Protein AF-G7IV05-F1 (afdb_monomer)

Nearest PDB structures (foldseek):
  5irq-assembly1_A  TM=9.133E-01  e=2.283E-01  Homo sapiens
  4nkx-assembly4_D  TM=8.881E-01  e=2.448E-01  Homo sapiens
  4nkz-assembly2_B  TM=9.079E-01  e=3.018E-01  Homo sapiens
  4nkx-assembly2_B  TM=9.046E-01  e=3.018E-01  Homo sapiens
  8fda-assembly3_C  TM=8.969E-01  e=7.479E-01  Homo sapiens

Solvent-accessible surface area (backbone atoms only — not comparable to full-atom values): 3913 Å² total; per-residue (Å²): 95,79,48,72,62,88,95,44,80,44,76,59,79,90,44,74,68,61,45,44,45,44,69,60,78,39,26,87,80,60,59,60,45,89,88,45,74,66,44,32,70,76,35,65,70,18,73,43,92,88,56,30,72,68,71,82,78,81,86,122

Sequence (60 aa):
MHLQLGEVYLIIVSSAEYAKEIMKTHDVIFVSRPLTLTSEIIFYDSTNIGFPPYGDLETT

Secondary structure (DSSP, 8-state):
-EEEETTEEEE----HHHHHIIIIITHHHH------HHHHHHTTTTTSSSSPPSS-----

pLDDT: mean 89.2, std 12.78, range [38.84, 98.25]

Structure (mmCIF, N/CA/C/O backbone):
data_AF-G7IV05-F1
#
_entry.id   AF-G7IV05-F1
#
loop_
_atom_site.group_PDB
_atom_site.id
_atom_site.type_symbol
_atom_site.label_atom_id
_atom_site.label_alt_id
_atom_site.label_comp_id
_atom_site.label_asym_id
_atom_site.label_entity_id
_atom_site.label_seq_id
_atom_site.pdbx_PDB_ins_code
_atom_site.Cartn_x
_atom_site.Cartn_y
_atom_site.Cartn_z
_atom_site.occupancy
_atom_site.B_iso_or_equiv
_atom_site.auth_seq_id
_atom_site.auth_comp_id
_atom_site.auth_asym_id
_atom_site.auth_atom_id
_atom_site.pdbx_PDB_model_num
ATOM 1 N N . MET A 1 1 ? -12.339 11.277 1.176 1.00 90.88 1 MET A N 1
ATOM 2 C CA . MET A 1 1 ? -12.008 12.355 0.213 1.00 90.88 1 MET A CA 1
ATOM 3 C C . MET A 1 1 ? -11.473 11.697 -1.051 1.00 90.88 1 MET A C 1
ATOM 5 O O . MET A 1 1 ? -10.762 10.710 -0.920 1.00 90.88 1 MET A O 1
ATOM 9 N N . HIS A 1 2 ? -11.843 12.186 -2.233 1.00 94.69 2 HIS A N 1
ATOM 10 C CA . HIS A 1 2 ? -11.428 11.629 -3.525 1.00 94.69 2 HIS A CA 1
ATOM 11 C C . HIS A 1 2 ? -10.662 12.699 -4.305 1.00 94.69 2 HIS A C 1
ATOM 13 O O . HIS A 1 2 ? -11.133 13.833 -4.399 1.00 94.69 2 HIS A O 1
ATOM 19 N N . LEU A 1 3 ? -9.484 12.347 -4.813 1.00 97.12 3 LEU A N 1
ATOM 20 C CA . LEU A 1 3 ? -8.582 13.239 -5.535 1.00 97.12 3 LEU A CA 1
ATOM 21 C C . LEU A 1 3 ? -8.154 12.577 -6.842 1.00 97.12 3 LEU A C 1
ATOM 23 O O . LEU A 1 3 ? -7.833 11.395 -6.852 1.00 97.12 3 LEU A O 1
ATOM 27 N N . GLN A 1 4 ? -8.101 13.347 -7.922 1.00 97.12 4 GLN A N 1
ATOM 28 C CA . GLN A 1 4 ? -7.548 12.898 -9.194 1.00 97.12 4 GLN A CA 1
ATOM 29 C C . GLN A 1 4 ? -6.186 13.565 -9.421 1.00 97.12 4 GLN A C 1
ATOM 31 O O . GLN A 1 4 ? -6.091 14.793 -9.411 1.00 97.12 4 GLN A O 1
ATOM 36 N N . LEU A 1 5 ? -5.141 12.760 -9.618 1.00 94.12 5 LEU A N 1
ATOM 37 C CA . LEU A 1 5 ? -3.795 13.207 -9.978 1.00 94.12 5 LEU A CA 1
ATOM 38 C C . LEU A 1 5 ? -3.474 12.708 -11.388 1.00 94.12 5 LEU A C 1
ATOM 40 O O . LEU A 1 5 ? -3.131 11.544 -11.589 1.00 94.12 5 LEU A O 1
ATOM 44 N N . GLY A 1 6 ? -3.619 13.596 -12.373 1.00 94.19 6 GLY A N 1
ATOM 45 C CA . GLY A 1 6 ? -3.547 13.211 -13.782 1.00 94.19 6 GLY A CA 1
ATOM 46 C C . GLY A 1 6 ? -4.652 12.210 -14.126 1.00 94.19 6 GLY A C 1
ATOM 47 O O . GLY A 1 6 ? -5.835 12.506 -13.969 1.00 94.19 6 GLY A O 1
ATOM 48 N N . GLU A 1 7 ? -4.267 11.019 -14.569 1.00 92.88 7 GLU A N 1
ATOM 49 C CA . GLU A 1 7 ? -5.189 9.933 -14.940 1.00 92.88 7 GLU A CA 1
ATOM 50 C C . GLU A 1 7 ? -5.494 8.974 -13.774 1.00 92.88 7 GLU A C 1
ATOM 52 O O . GLU A 1 7 ? -6.309 8.066 -13.914 1.00 92.88 7 GLU A O 1
ATOM 57 N N . VAL A 1 8 ? -4.865 9.173 -12.608 1.00 92.69 8 VAL A N 1
ATOM 58 C CA . VAL A 1 8 ? -5.001 8.282 -11.449 1.00 92.69 8 VAL A CA 1
ATOM 59 C C . VAL A 1 8 ? -5.967 8.871 -10.425 1.00 92.69 8 VAL A C 1
ATOM 61 O O . VAL A 1 8 ? -5.851 10.031 -10.027 1.00 92.69 8 VAL A O 1
ATOM 64 N N . TYR A 1 9 ? -6.893 8.045 -9.945 1.00 95.44 9 TYR A N 1
ATOM 65 C CA . TYR A 1 9 ? -7.802 8.375 -8.851 1.00 95.44 9 TYR A CA 1
ATOM 66 C C . TYR A 1 9 ? -7.266 7.862 -7.514 1.00 95.44 9 TYR A C 1
ATOM 68 O O . TYR A 1 9 ? -6.809 6.726 -7.407 1.00 95.44 9 TYR A O 1
ATOM 76 N N . LEU A 1 10 ? -7.348 8.695 -6.478 1.00 94.81 10 LEU A N 1
ATOM 77 C CA . LEU A 1 10 ? -6.885 8.397 -5.129 1.00 94.81 10 LEU A CA 1
ATOM 78 C C . LEU A 1 10 ? -7.995 8.643 -4.108 1.00 94.81 10 LEU A C 1
ATOM 80 O O . LEU A 1 10 ? -8.726 9.636 -4.167 1.00 94.81 10 LEU A O 1
ATOM 84 N N . ILE A 1 11 ? -8.064 7.762 -3.114 1.00 95.88 11 ILE A N 1
ATOM 85 C CA . ILE A 1 11 ? -8.897 7.937 -1.927 1.00 95.88 11 ILE A CA 1
ATOM 86 C C . ILE A 1 11 ? -7.992 8.299 -0.755 1.00 95.88 11 ILE A C 1
ATOM 88 O O . ILE A 1 11 ? -7.109 7.535 -0.376 1.00 95.88 11 ILE A O 1
ATOM 92 N N . ILE A 1 12 ? -8.222 9.474 -0.172 1.00 95.81 12 ILE A N 1
ATOM 93 C CA . ILE A 1 12 ? -7.469 9.946 0.991 1.00 95.81 12 ILE A CA 1
ATOM 94 C C . ILE A 1 12 ? -8.207 9.521 2.258 1.00 95.81 12 ILE A C 1
ATOM 96 O O . ILE A 1 12 ? -9.374 9.884 2.468 1.00 95.81 12 ILE A O 1
ATOM 100 N N . VAL A 1 13 ? -7.494 8.778 3.103 1.00 96.69 13 VAL A N 1
ATOM 101 C CA . VAL A 1 13 ? -7.952 8.282 4.402 1.00 96.69 13 VAL A CA 1
ATOM 102 C C . VAL A 1 13 ? -7.232 9.069 5.491 1.00 96.69 13 VAL A C 1
ATOM 104 O O . VAL A 1 13 ? -6.030 8.923 5.682 1.00 96.69 13 VAL A O 1
ATOM 107 N N . SER A 1 14 ? -7.968 9.929 6.195 1.00 96.75 14 SER A N 1
ATOM 108 C CA . SER A 1 14 ? -7.414 10.877 7.174 1.00 96.75 14 SER A CA 1
ATOM 109 C C . SER A 1 14 ? -7.974 10.691 8.589 1.00 96.75 14 SER A C 1
ATOM 111 O O . SER A 1 14 ? -7.961 11.623 9.387 1.00 96.75 14 SER A O 1
ATOM 113 N N . SER A 1 15 ? -8.500 9.504 8.900 1.00 97.62 15 SER A N 1
ATOM 114 C CA . SER A 1 15 ? -8.967 9.128 10.241 1.00 97.62 15 SER A CA 1
ATOM 115 C C . SER A 1 15 ? -8.246 7.870 10.698 1.00 97.62 15 SER A C 1
ATOM 117 O O . SER A 1 15 ? -8.107 6.925 9.921 1.00 97.62 15 SER A O 1
ATOM 119 N N . ALA A 1 16 ? -7.841 7.839 11.969 1.00 98.19 16 ALA A N 1
ATOM 120 C CA . ALA A 1 16 ? -7.225 6.664 12.578 1.00 98.19 16 ALA A CA 1
ATOM 121 C C . ALA A 1 16 ? -8.160 5.444 12.562 1.00 98.19 16 ALA A C 1
ATOM 123 O O . ALA A 1 16 ? -7.700 4.321 12.373 1.00 98.19 16 ALA A O 1
ATOM 124 N N . GLU A 1 17 ? -9.467 5.669 12.716 1.00 98.19 17 GLU A N 1
ATOM 125 C CA . GLU A 1 17 ? -10.485 4.619 12.655 1.00 98.19 17 GLU A CA 1
ATOM 126 C C . GLU A 1 17 ? -10.497 3.949 11.275 1.00 98.19 17 GLU A C 1
ATOM 128 O O . GLU A 1 17 ? -10.282 2.745 11.166 1.00 98.19 17 GLU A O 1
ATOM 133 N N . TYR A 1 18 ? -10.622 4.738 10.205 1.00 97.12 18 TYR A N 1
ATOM 134 C CA . TYR A 1 18 ? -10.634 4.204 8.841 1.00 97.12 18 TYR A CA 1
ATOM 135 C C . TYR A 1 18 ? -9.277 3.642 8.405 1.00 97.12 18 TYR A C 1
ATOM 137 O O . TYR A 1 18 ? -9.229 2.646 7.687 1.00 97.12 18 TYR A O 1
ATOM 145 N N . ALA A 1 19 ? -8.167 4.230 8.859 1.00 97.19 19 ALA A N 1
ATOM 146 C CA . ALA A 1 19 ? -6.843 3.673 8.605 1.00 97.19 19 ALA A CA 1
ATOM 147 C C . ALA A 1 19 ? -6.700 2.277 9.230 1.00 97.19 19 ALA A C 1
ATOM 149 O O . ALA A 1 19 ? -6.170 1.373 8.590 1.00 97.19 19 ALA A O 1
ATOM 150 N N . LYS A 1 20 ? -7.221 2.069 10.448 1.00 98.25 20 LYS A N 1
ATOM 151 C CA . 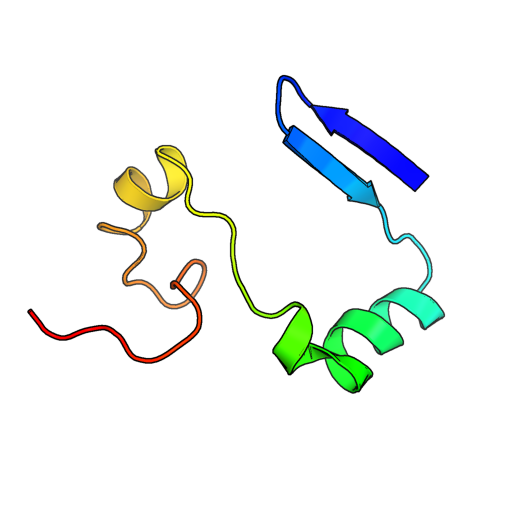L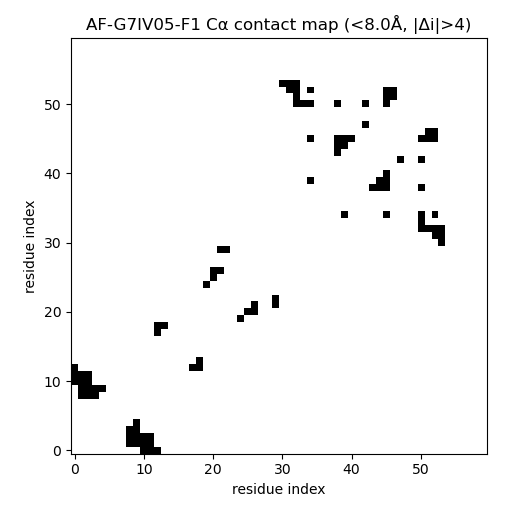YS A 1 20 ? -7.239 0.749 11.090 1.00 98.25 20 LYS A CA 1
ATOM 152 C C . LYS A 1 20 ? -8.076 -0.253 10.293 1.00 98.25 20 LYS A C 1
ATOM 154 O O . LYS A 1 20 ? -7.618 -1.375 10.090 1.00 98.25 20 LYS A O 1
ATOM 159 N N . GLU A 1 21 ? -9.251 0.150 9.821 1.00 98.12 21 GLU A N 1
ATOM 160 C CA . GLU A 1 21 ? -10.109 -0.725 9.014 1.00 98.12 21 GLU A CA 1
ATOM 161 C C . GLU A 1 21 ? -9.429 -1.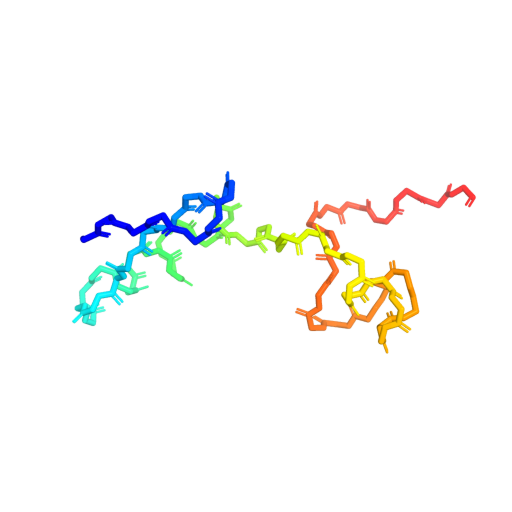181 7.719 1.00 98.12 21 GLU A C 1
ATOM 163 O O . GLU A 1 21 ? -9.528 -2.349 7.351 1.00 98.12 21 GLU A O 1
ATOM 168 N N . ILE A 1 22 ? -8.687 -0.295 7.057 1.00 97.00 22 ILE A N 1
ATOM 169 C CA . ILE A 1 22 ? -8.008 -0.596 5.789 1.00 97.00 22 ILE A CA 1
ATOM 170 C C . ILE A 1 22 ? -6.716 -1.387 6.009 1.00 97.00 22 ILE A C 1
ATOM 172 O O . ILE A 1 22 ? -6.447 -2.341 5.289 1.00 97.00 22 ILE A O 1
ATOM 176 N N . MET A 1 23 ? -5.909 -0.998 6.997 1.00 95.81 23 MET A N 1
ATOM 177 C CA . MET A 1 23 ? -4.566 -1.553 7.200 1.00 95.81 23 MET A CA 1
ATOM 178 C C . MET A 1 23 ? -4.529 -2.782 8.114 1.00 95.81 23 MET A C 1
ATOM 180 O O . MET A 1 23 ? -3.464 -3.375 8.261 1.00 95.81 23 MET A O 1
ATOM 184 N N . LYS A 1 24 ? -5.635 -3.125 8.789 1.00 96.75 24 LYS A N 1
ATOM 185 C CA . LYS A 1 24 ? -5.715 -4.305 9.667 1.00 96.75 24 LYS A CA 1
ATOM 186 C C . LYS A 1 24 ? -6.925 -5.176 9.376 1.00 96.75 24 LYS A C 1
ATOM 188 O O . LYS A 1 24 ? -6.761 -6.369 9.188 1.00 96.75 24 LYS A O 1
ATOM 193 N N . THR A 1 25 ? -8.131 -4.607 9.386 1.00 98.06 25 THR A N 1
ATOM 194 C CA . THR A 1 25 ? -9.353 -5.417 9.234 1.00 98.06 25 THR A CA 1
ATOM 195 C C . THR A 1 25 ? -9.485 -5.972 7.812 1.00 98.06 25 THR A C 1
ATOM 197 O O . THR A 1 25 ? -9.911 -7.108 7.634 1.00 98.06 25 THR A O 1
ATOM 200 N N . HIS A 1 26 ? -9.083 -5.187 6.810 1.00 96.94 26 HIS A N 1
ATOM 201 C CA . HIS A 1 26 ? -9.189 -5.521 5.387 1.00 96.94 26 HIS A CA 1
ATOM 202 C C . HIS A 1 26 ? -7.832 -5.463 4.666 1.00 96.94 26 HIS A C 1
ATOM 204 O O . HIS A 1 26 ? -7.772 -5.165 3.473 1.00 96.94 26 HIS A O 1
ATOM 210 N N . ASP A 1 27 ? -6.735 -5.728 5.376 1.00 95.00 27 ASP A N 1
ATOM 211 C CA . ASP A 1 27 ? -5.370 -5.572 4.862 1.00 95.00 27 ASP A CA 1
ATOM 212 C C . ASP A 1 27 ? -5.111 -6.375 3.576 1.00 95.00 27 ASP A C 1
ATOM 214 O O . ASP A 1 27 ? -4.580 -5.822 2.615 1.00 95.00 27 ASP A O 1
ATOM 218 N N . VAL A 1 28 ? -5.583 -7.620 3.498 1.00 94.44 28 VAL A N 1
ATOM 219 C CA . VAL A 1 28 ? -5.475 -8.499 2.317 1.00 94.44 28 VAL A CA 1
ATOM 220 C C . VAL A 1 28 ? -6.146 -7.911 1.066 1.00 94.44 28 VAL A C 1
ATOM 222 O O . VAL A 1 28 ? -5.729 -8.197 -0.052 1.00 94.44 28 VAL A O 1
ATOM 225 N N . ILE A 1 29 ? -7.159 -7.056 1.219 1.00 93.81 29 ILE A N 1
ATOM 226 C CA . ILE A 1 29 ? -7.837 -6.411 0.082 1.00 93.81 29 ILE A CA 1
ATOM 227 C C . ILE A 1 29 ? -7.007 -5.226 -0.444 1.00 93.81 29 ILE A C 1
ATOM 229 O O . ILE A 1 29 ? -6.997 -4.956 -1.644 1.00 93.81 29 ILE A O 1
ATOM 233 N N . PHE A 1 30 ? -6.287 -4.528 0.441 1.00 93.06 30 PHE A N 1
ATOM 234 C CA . PHE A 1 30 ? -5.574 -3.273 0.147 1.00 93.06 30 PHE A CA 1
ATOM 235 C C . PHE A 1 30 ? -4.040 -3.399 0.138 1.00 93.06 30 PHE A C 1
ATOM 237 O O . PHE A 1 30 ? -3.3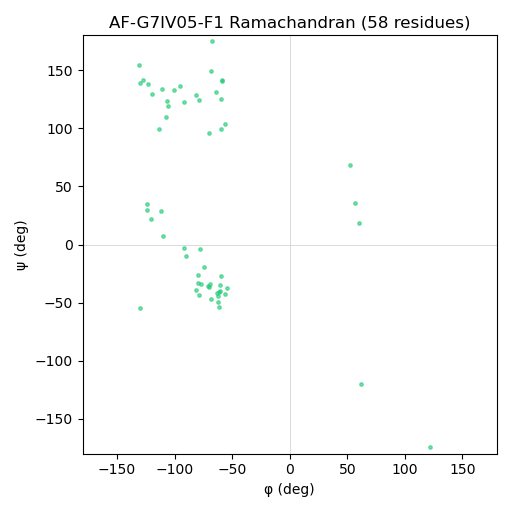17 -2.405 0.049 1.00 93.06 30 PHE A O 1
ATOM 244 N N . VAL A 1 31 ? -3.514 -4.614 0.243 1.00 92.06 31 VAL A N 1
ATOM 245 C CA . VAL A 1 31 ? -2.071 -4.888 0.295 1.00 92.06 31 VAL A CA 1
ATOM 24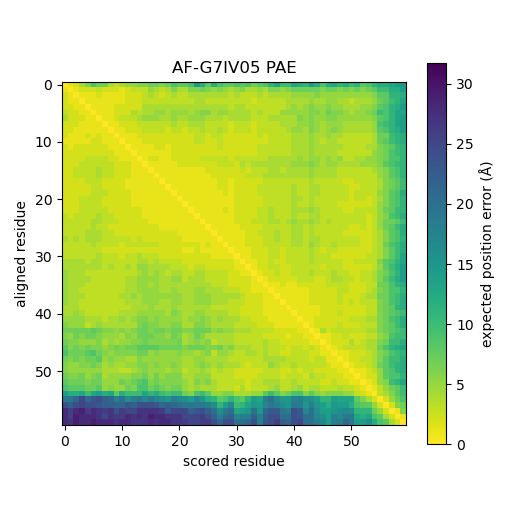6 C C . VAL A 1 31 ? -1.379 -4.731 -1.064 1.00 92.06 31 VAL A C 1
ATOM 248 O O . VAL A 1 31 ? -0.175 -4.486 -1.095 1.00 92.06 31 VAL A O 1
ATOM 251 N N . SER A 1 32 ? -2.120 -4.773 -2.177 1.00 90.75 32 SER A N 1
ATOM 252 C CA . SER A 1 32 ? -1.558 -4.510 -3.508 1.00 90.75 32 SER A CA 1
ATOM 253 C C . SER A 1 32 ? -0.936 -3.110 -3.600 1.00 90.75 32 SER A C 1
ATOM 255 O O . SER A 1 32 ? -1.438 -2.138 -3.025 1.00 90.75 32 SER A O 1
ATOM 257 N N . ARG A 1 33 ? 0.197 -3.009 -4.299 1.00 90.06 33 ARG A N 1
ATOM 258 C CA . ARG A 1 33 ? 0.934 -1.761 -4.519 1.00 90.06 33 ARG A CA 1
ATOM 259 C C . ARG A 1 33 ? 0.824 -1.362 -5.992 1.00 90.06 33 ARG A C 1
ATOM 261 O O . ARG A 1 33 ? 1.006 -2.221 -6.850 1.00 90.06 33 ARG A O 1
ATOM 268 N N . PRO A 1 34 ? 0.537 -0.086 -6.307 1.00 87.88 34 PRO A N 1
ATOM 269 C CA . PRO A 1 34 ? 0.524 0.374 -7.690 1.00 87.88 34 PRO A CA 1
ATOM 270 C C . PRO A 1 34 ? 1.895 0.182 -8.345 1.00 87.88 34 PRO A C 1
ATOM 272 O O . PRO A 1 34 ? 2.896 0.691 -7.839 1.00 87.88 34 PRO A O 1
ATOM 275 N N . LEU A 1 35 ? 1.924 -0.518 -9.478 1.00 88.44 35 LEU A N 1
ATOM 276 C CA . LEU A 1 35 ? 3.110 -0.618 -10.321 1.00 88.44 35 LEU A CA 1
ATOM 277 C C . LEU A 1 35 ? 3.234 0.665 -11.142 1.00 88.44 35 LEU A C 1
ATOM 279 O O . LEU A 1 35 ? 2.299 1.079 -11.829 1.00 88.44 35 LEU A O 1
ATOM 283 N N . THR A 1 36 ? 4.378 1.326 -11.025 1.00 90.25 36 THR A N 1
ATOM 284 C CA . THR A 1 36 ? 4.688 2.569 -11.734 1.00 90.25 36 THR A CA 1
ATOM 285 C C . THR A 1 36 ? 6.055 2.440 -12.391 1.00 90.25 36 THR A C 1
ATOM 287 O O . THR A 1 36 ? 6.922 1.742 -11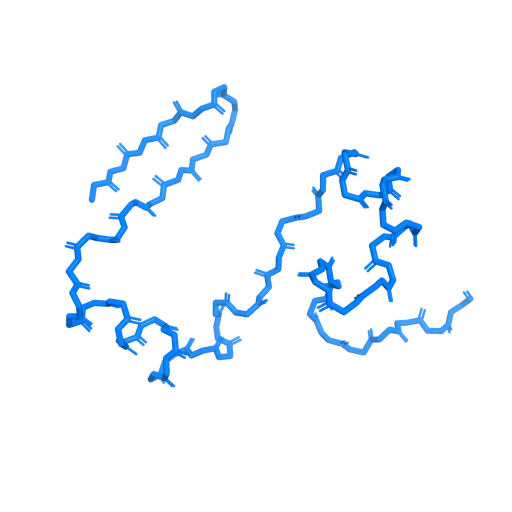.872 1.00 90.25 36 THR A O 1
ATOM 290 N N . LEU A 1 37 ? 6.305 3.188 -13.469 1.00 92.75 37 LEU A N 1
ATOM 291 C CA . LEU A 1 37 ? 7.630 3.213 -14.108 1.00 92.75 37 LEU A CA 1
ATOM 292 C C . LEU A 1 37 ? 8.743 3.559 -13.106 1.00 92.75 37 LEU A C 1
ATOM 294 O O . LEU A 1 37 ? 9.830 2.994 -13.133 1.00 92.75 37 LEU A O 1
ATOM 298 N N . THR A 1 38 ? 8.455 4.466 -12.169 1.00 91.94 38 THR A N 1
ATOM 299 C CA . THR A 1 38 ? 9.387 4.824 -11.098 1.00 91.94 38 THR A CA 1
ATOM 300 C C . THR A 1 38 ? 9.685 3.640 -10.181 1.00 91.94 38 THR A C 1
ATOM 302 O O . THR A 1 38 ? 10.839 3.458 -9.800 1.00 91.94 38 THR A O 1
ATOM 305 N N . SER A 1 39 ? 8.680 2.836 -9.815 1.00 90.44 39 SER A N 1
ATOM 306 C CA . SER A 1 39 ? 8.900 1.684 -8.936 1.00 90.44 39 SER A CA 1
ATOM 307 C C . SER A 1 39 ? 9.659 0.560 -9.639 1.00 90.44 39 SER A C 1
ATOM 309 O O . SER A 1 39 ? 10.521 -0.055 -9.020 1.00 90.44 39 SER A O 1
ATOM 311 N N . GLU A 1 40 ? 9.411 0.343 -10.929 1.00 91.50 40 GLU A N 1
ATOM 312 C CA . GLU A 1 40 ? 10.173 -0.609 -11.745 1.00 91.50 40 GLU A CA 1
ATOM 313 C C . GLU A 1 40 ? 11.651 -0.208 -11.837 1.00 91.50 40 GLU A C 1
ATOM 315 O O . GLU A 1 40 ? 12.533 -1.001 -11.512 1.00 91.50 40 GLU A O 1
ATOM 320 N N . ILE A 1 41 ? 11.933 1.054 -12.175 1.00 94.06 41 ILE A N 1
ATOM 321 C CA . ILE A 1 41 ? 13.310 1.537 -12.355 1.00 94.06 41 ILE A CA 1
ATOM 322 C C . ILE A 1 41 ? 14.077 1.582 -11.027 1.00 94.06 41 ILE A C 1
ATOM 324 O O . ILE A 1 41 ? 15.227 1.150 -10.961 1.00 94.06 41 ILE A O 1
ATOM 328 N N . ILE A 1 42 ? 13.477 2.134 -9.966 1.00 93.88 42 ILE A N 1
ATOM 329 C CA . ILE A 1 42 ? 14.179 2.342 -8.688 1.00 93.88 42 ILE A CA 1
ATOM 330 C C . ILE A 1 42 ? 14.304 1.037 -7.901 1.00 93.88 42 ILE A C 1
ATOM 332 O O . ILE A 1 42 ? 15.300 0.838 -7.204 1.00 93.88 42 ILE A O 1
ATOM 336 N N . PHE A 1 43 ? 13.309 0.153 -7.992 1.00 91.00 43 PHE A N 1
ATOM 337 C CA . PHE A 1 43 ? 13.244 -1.047 -7.165 1.00 91.00 43 PHE A CA 1
ATOM 338 C C . PHE A 1 43 ? 13.431 -2.358 -7.927 1.00 91.00 43 PHE A C 1
ATOM 340 O O . PHE A 1 43 ? 12.922 -3.388 -7.479 1.00 91.00 43 PHE A O 1
ATOM 347 N N . TYR A 1 44 ? 14.187 -2.319 -9.027 1.00 89.38 44 TYR A N 1
ATOM 348 C CA . TYR A 1 44 ? 14.585 -3.496 -9.804 1.00 89.38 44 TYR A CA 1
ATOM 349 C C . TYR A 1 44 ? 13.373 -4.352 -10.189 1.00 89.38 44 TYR A C 1
ATOM 351 O O . TYR A 1 44 ? 13.152 -5.434 -9.637 1.00 89.38 44 TYR A O 1
ATOM 359 N N . ASP A 1 45 ? 12.539 -3.804 -11.070 1.00 89.25 45 ASP A N 1
ATOM 360 C CA . ASP A 1 45 ? 11.279 -4.404 -11.519 1.00 89.25 45 ASP A CA 1
ATOM 361 C C . ASP A 1 45 ? 10.324 -4.705 -10.361 1.00 89.25 45 ASP A C 1
ATOM 363 O O . ASP A 1 45 ? 9.587 -5.687 -10.347 1.00 89.25 45 ASP A O 1
ATOM 367 N N . SER A 1 46 ? 10.337 -3.832 -9.349 1.00 87.81 46 SER A N 1
ATOM 368 C CA . SER A 1 46 ? 9.485 -3.947 -8.168 1.00 87.81 46 SER A CA 1
ATOM 369 C C . SER A 1 46 ? 9.692 -5.246 -7.363 1.00 87.81 46 SER A C 1
ATOM 37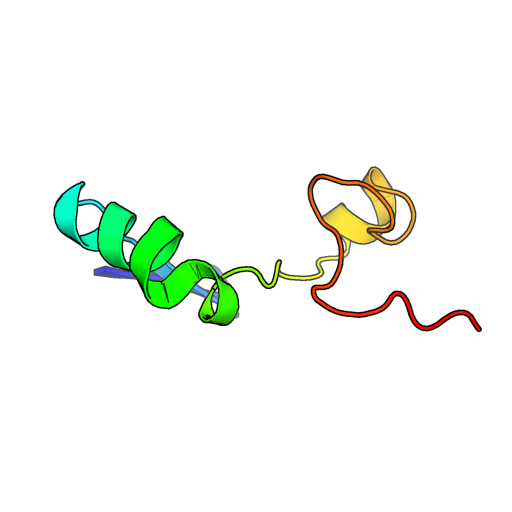1 O O . SER A 1 46 ? 8.879 -5.559 -6.509 1.00 87.81 46 SER A O 1
ATOM 373 N N . THR A 1 47 ? 10.806 -5.967 -7.515 1.00 87.44 47 THR A N 1
ATOM 374 C CA . THR A 1 47 ? 11.076 -7.241 -6.795 1.00 87.44 47 THR A CA 1
ATOM 375 C C . THR A 1 47 ? 11.516 -7.071 -5.331 1.00 87.44 47 THR A C 1
ATOM 377 O O . THR A 1 47 ? 11.702 -8.032 -4.586 1.00 87.44 47 THR A O 1
ATOM 380 N N . ASN A 1 48 ? 11.690 -5.825 -4.899 1.00 87.31 48 ASN A N 1
ATOM 381 C CA . ASN A 1 48 ? 11.992 -5.430 -3.523 1.00 87.31 48 ASN A CA 1
ATOM 382 C C . ASN A 1 48 ? 10.850 -5.681 -2.504 1.00 87.31 48 ASN A C 1
ATOM 384 O O . ASN A 1 48 ? 9.725 -5.998 -2.858 1.00 87.31 48 ASN A O 1
ATOM 388 N N . ILE A 1 49 ? 11.118 -5.424 -1.216 1.00 87.12 49 ILE A N 1
ATOM 389 C CA . ILE A 1 49 ? 10.147 -5.601 -0.113 1.00 87.12 49 ILE A CA 1
ATOM 390 C C . ILE A 1 49 ? 9.133 -4.441 -0.000 1.00 87.12 49 ILE A C 1
ATOM 392 O O . ILE A 1 49 ? 8.032 -4.628 0.511 1.00 87.12 49 ILE A O 1
ATOM 396 N N . GLY A 1 50 ? 9.479 -3.232 -0.452 1.00 85.88 50 GLY A N 1
ATOM 397 C CA . GLY A 1 50 ? 8.643 -2.034 -0.303 1.00 85.88 50 GLY A CA 1
ATOM 398 C C . GLY A 1 50 ? 7.522 -1.896 -1.339 1.00 85.88 50 GLY A C 1
ATOM 399 O O . GLY A 1 50 ? 6.416 -1.482 -0.986 1.00 85.88 50 GLY A O 1
ATOM 400 N N . PHE A 1 51 ? 7.794 -2.250 -2.599 1.00 89.19 51 PHE A N 1
ATOM 401 C CA . PHE A 1 51 ? 6.847 -2.143 -3.722 1.00 89.19 51 PHE A CA 1
ATOM 402 C C . PHE A 1 51 ? 6.582 -3.460 -4.486 1.00 89.19 51 PHE A C 1
ATOM 404 O O . PHE A 1 51 ? 6.384 -3.385 -5.693 1.00 89.19 51 PHE A O 1
ATOM 411 N N . PRO A 1 52 ? 6.557 -4.652 -3.861 1.00 88.69 52 PRO A N 1
ATOM 412 C CA . PRO A 1 52 ? 6.296 -5.881 -4.598 1.00 88.69 52 PRO A CA 1
ATOM 413 C C . PRO A 1 52 ? 4.856 -5.950 -5.115 1.00 88.69 52 PRO A C 1
ATOM 415 O O . PRO A 1 52 ? 3.943 -5.436 -4.452 1.00 88.69 52 PRO A O 1
ATOM 418 N N . PRO A 1 53 ? 4.619 -6.617 -6.261 1.00 86.69 53 PRO A N 1
ATOM 419 C CA . PRO A 1 53 ? 3.278 -7.060 -6.608 1.00 86.69 53 PRO A CA 1
ATOM 420 C C . PRO A 1 53 ? 2.764 -7.994 -5.505 1.00 86.69 53 PRO A C 1
ATOM 422 O O . PRO A 1 53 ? 3.516 -8.779 -4.927 1.00 86.69 53 PRO A O 1
ATOM 425 N N . TYR A 1 54 ? 1.480 -7.888 -5.176 1.00 85.44 54 TYR A N 1
ATOM 426 C CA . TYR A 1 54 ? 0.885 -8.766 -4.176 1.00 85.44 54 TYR A CA 1
ATOM 427 C C . TYR A 1 54 ? 0.509 -10.118 -4.789 1.00 85.44 54 TYR A C 1
ATOM 429 O O . TYR A 1 54 ? -0.207 -10.153 -5.787 1.00 85.44 54 TYR A O 1
ATOM 437 N N . GLY A 1 55 ? 0.943 -11.209 -4.156 1.00 79.81 55 GLY A N 1
ATOM 438 C CA . GLY A 1 55 ? 0.734 -12.581 -4.623 1.00 79.81 55 GLY A CA 1
ATOM 439 C C . GLY A 1 55 ? 2.056 -13.315 -4.829 1.00 79.81 55 GLY A C 1
ATOM 440 O O . GLY A 1 55 ? 3.118 -12.796 -4.478 1.00 79.81 55 GLY A O 1
ATOM 441 N N . ASP A 1 56 ? 1.985 -14.531 -5.369 1.00 60.78 56 ASP A N 1
ATOM 442 C CA . ASP A 1 56 ? 3.189 -15.278 -5.716 1.00 60.78 56 ASP A CA 1
ATOM 443 C C . ASP A 1 56 ? 3.948 -14.529 -6.812 1.00 60.78 56 ASP A C 1
ATOM 445 O O . ASP A 1 56 ? 3.379 -14.105 -7.819 1.00 60.78 56 ASP A O 1
ATOM 449 N N . LEU A 1 57 ? 5.252 -14.367 -6.590 1.00 57.91 57 LEU A N 1
ATOM 450 C CA . LEU A 1 57 ? 6.192 -13.998 -7.634 1.00 57.91 57 LEU A CA 1
ATOM 451 C C . LEU A 1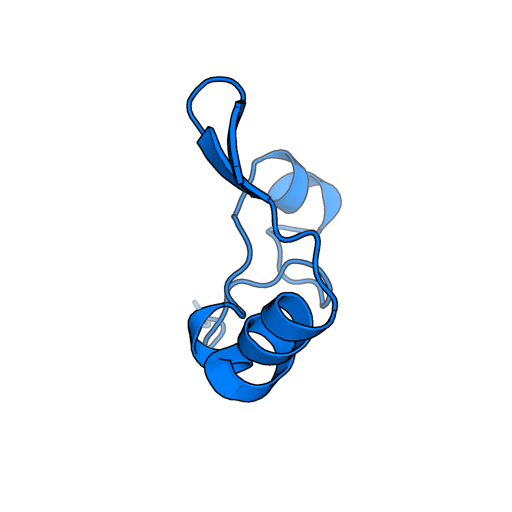 57 ? 6.092 -15.112 -8.675 1.00 57.91 57 LEU A C 1
ATOM 453 O O . LEU A 1 57 ? 6.630 -16.198 -8.444 1.00 57.91 57 LEU A O 1
ATOM 457 N N . GLU A 1 58 ? 5.348 -14.895 -9.764 1.00 47.44 58 GLU A N 1
ATOM 45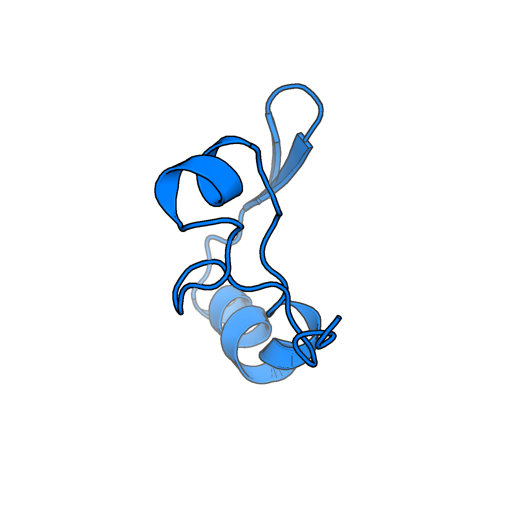8 C CA . GLU A 1 58 ? 5.397 -15.807 -10.899 1.00 47.44 58 GLU A CA 1
ATOM 459 C C . GLU A 1 58 ? 6.861 -15.889 -11.322 1.00 47.44 58 GLU A C 1
ATOM 461 O O . GLU A 1 58 ? 7.460 -14.966 -11.869 1.00 47.44 58 GLU A O 1
ATOM 466 N N . THR A 1 59 ? 7.452 -17.011 -10.939 1.00 43.47 59 THR A N 1
ATOM 467 C CA . THR A 1 59 ? 8.758 -17.465 -11.356 1.00 43.47 59 THR A CA 1
ATOM 468 C C . THR A 1 59 ? 8.590 -17.852 -12.813 1.00 43.47 59 THR A C 1
ATOM 470 O O . THR A 1 59 ? 8.101 -18.934 -13.131 1.00 43.47 59 THR A O 1
ATOM 473 N N . THR A 1 60 ? 8.930 -16.935 -13.709 1.00 38.84 60 THR A N 1
ATOM 474 C CA . THR A 1 60 ? 9.275 -17.251 -15.095 1.00 38.84 60 THR A CA 1
ATOM 475 C C . THR A 1 60 ? 10.634 -16.650 -15.393 1.00 38.84 60 THR A C 1
ATOM 477 O O . THR A 1 60 ? 10.844 -15.470 -15.038 1.00 38.84 60 THR A O 1
#

Mean predicted aligned error: 4.99 Å

Organism: Medicago truncatula (NCBI:txid3880)

Radius of gyration: 13.91 Å; Cα contacts (8 Å, |Δi|>4): 49; chains: 1; bounding box: 27×31×28 Å

InterPro domains:
  IPR036396 Cytochrome P450 superfamily [G3DSA:1.10.630.10] (1-58)
  IPR036396 Cytochrome P450 superfamily [SSF48264] (2-56)

Foldseek 3Di:
DWDDDPPDIDDDDDDPVVCCCCCPVVVVVNVAADDDPVCCVVVVHQPDPPHHGPDDPPDD